Protein AF-A0A535EL90-F1 (afdb_monomer_lite)

Foldseek 3Di:
DVLLCQLLVCLLPPQVSVCVSCVVPVVLLQDADPLGDHSLLSVLLQLVVSSNVVSVVSPRDQDLLNCLLVLVQVVVVVVCVVPLCQLQDAGPPRAHSLLSNQLSLPLVVNVVSVVSPHDQADGHLADGSLQSNLSSLHQVSNVSSVVRVRDQCDQHNVNHGSLVSNVVVVNVVNNVSVD

Sequence (179 aa):
PELIEDCVGNAHGNLARVRELVERHPELVNARAPWEETPIQAATQMGNRPIIDFLVERGAPVDFFTASVLGRIEDLRLELAKDPGRARSRGVHDLPSLYFAAIGGHVEIAELLFSAGASVNEHCESAAPIHGAVMGGHPEMVRWLLDHEADAALPDYQGRGARQLAVDLQRPDLAALFD

Structure (mmCIF, N/CA/C/O backbone):
data_AF-A0A535EL90-F1
#
_entry.id   AF-A0A535EL90-F1
#
loop_
_atom_site.group_PDB
_atom_site.id
_atom_site.type_symbol
_atom_site.label_atom_id
_atom_site.label_alt_id
_atom_site.label_comp_id
_atom_site.label_asym_id
_atom_site.label_entity_id
_atom_site.label_seq_id
_atom_site.pdbx_PDB_ins_code
_atom_site.Cartn_x
_atom_site.Cartn_y
_atom_site.Cartn_z
_atom_site.occupancy
_atom_site.B_iso_or_equiv
_atom_site.auth_seq_id
_atom_site.auth_comp_id
_atom_site.auth_asym_id
_atom_site.auth_atom_id
_atom_site.pdbx_PDB_model_num
ATOM 1 N N . PRO A 1 1 ? -10.890 15.146 18.876 1.00 75.44 1 PRO A N 1
ATOM 2 C CA . PRO A 1 1 ? -10.181 15.549 17.636 1.00 75.44 1 PRO A CA 1
ATOM 3 C C . PRO A 1 1 ? -8.681 15.291 17.749 1.00 75.44 1 PRO A C 1
ATOM 5 O O . PRO A 1 1 ? -8.207 14.380 17.090 1.00 75.44 1 PRO A O 1
ATOM 8 N N . GLU A 1 2 ? -7.993 15.944 18.696 1.00 93.06 2 GLU A N 1
ATOM 9 C CA . GLU A 1 2 ? -6.535 15.797 18.872 1.00 93.06 2 GLU A CA 1
ATOM 10 C C . GLU A 1 2 ? -6.072 14.344 19.050 1.00 93.06 2 GLU A C 1
ATOM 12 O O . GLU A 1 2 ? -5.162 13.920 18.356 1.00 93.06 2 GLU A O 1
ATOM 17 N N . LEU A 1 3 ? -6.726 13.540 19.901 1.00 96.75 3 LEU A N 1
ATOM 18 C CA . LEU A 1 3 ? -6.343 12.128 20.088 1.00 96.75 3 LEU A CA 1
ATOM 19 C C . LEU A 1 3 ? -6.539 11.261 18.833 1.00 96.75 3 LEU A C 1
ATOM 21 O O . LEU A 1 3 ? -5.788 10.313 18.623 1.00 96.75 3 LEU A O 1
ATOM 25 N N . ILE A 1 4 ? -7.548 11.572 18.011 1.00 98.25 4 ILE A N 1
ATOM 26 C CA . ILE A 1 4 ? -7.800 10.848 16.757 1.00 98.25 4 ILE A CA 1
ATOM 27 C C . ILE A 1 4 ? -6.705 11.198 15.754 1.00 98.25 4 ILE A C 1
ATOM 29 O O . ILE A 1 4 ? -6.099 10.305 15.177 1.00 98.25 4 ILE A O 1
ATOM 33 N N . GLU A 1 5 ? -6.426 12.489 15.590 1.00 98.31 5 GLU A N 1
ATOM 34 C CA . GLU A 1 5 ? -5.384 12.989 14.692 1.00 98.31 5 GLU A CA 1
ATOM 35 C C . GLU A 1 5 ? -3.996 12.487 15.111 1.00 98.31 5 GLU A C 1
ATOM 37 O O . GLU A 1 5 ? -3.231 12.034 14.264 1.00 98.31 5 GLU A O 1
ATOM 42 N N . ASP A 1 6 ? -3.703 12.468 16.415 1.00 98.25 6 ASP A N 1
ATOM 43 C CA . ASP A 1 6 ? -2.472 11.907 16.979 1.00 98.25 6 ASP A CA 1
ATOM 44 C C . ASP A 1 6 ? -2.369 10.400 16.690 1.00 98.25 6 ASP A C 1
ATOM 46 O O . ASP A 1 6 ? -1.331 9.918 16.241 1.00 98.25 6 ASP A O 1
ATOM 50 N N . CYS A 1 7 ? -3.454 9.640 16.867 1.00 98.62 7 CYS A N 1
ATOM 51 C CA . CYS A 1 7 ? -3.452 8.204 16.591 1.00 98.62 7 CYS A CA 1
ATOM 52 C C . CYS A 1 7 ? -3.277 7.889 15.100 1.00 98.62 7 CYS A C 1
ATOM 54 O O . CYS A 1 7 ? -2.402 7.093 14.754 1.00 98.62 7 CYS A O 1
ATOM 56 N N . VAL A 1 8 ? -4.062 8.524 14.224 1.00 98.38 8 VAL A N 1
ATOM 57 C CA . VAL A 1 8 ? -4.004 8.309 12.768 1.00 98.38 8 VAL A CA 1
ATOM 58 C C . VAL A 1 8 ? -2.668 8.800 12.206 1.00 98.38 8 VAL A C 1
ATOM 60 O O . VAL A 1 8 ? -2.006 8.074 11.468 1.00 98.38 8 VAL A O 1
ATOM 63 N N . GLY A 1 9 ? -2.197 9.976 12.625 1.00 98.00 9 GLY A N 1
ATOM 64 C CA . GLY A 1 9 ? -0.896 10.508 12.221 1.00 98.00 9 GLY A CA 1
ATOM 65 C C . GLY A 1 9 ? 0.250 9.567 12.592 1.00 98.00 9 GLY A C 1
ATOM 66 O O . GLY A 1 9 ? 1.066 9.216 11.741 1.00 98.00 9 GLY A O 1
ATOM 67 N N . ASN A 1 10 ? 0.276 9.060 13.829 1.00 98.50 10 ASN A N 1
ATOM 68 C CA . ASN A 1 10 ? 1.308 8.113 14.258 1.00 98.50 10 ASN A CA 1
ATOM 69 C C . ASN A 1 10 ? 1.177 6.723 13.616 1.00 98.50 10 ASN A C 1
ATOM 71 O O . ASN A 1 10 ? 2.172 6.000 13.552 1.00 98.50 10 ASN A O 1
ATOM 75 N N . ALA A 1 11 ? 0.009 6.341 13.096 1.00 98.62 11 ALA A N 1
ATOM 76 C CA . ALA A 1 11 ? -0.162 5.062 12.408 1.00 98.62 11 ALA A CA 1
ATOM 77 C C . ALA A 1 11 ? 0.637 4.946 11.095 1.00 98.62 11 ALA A C 1
ATOM 79 O O . ALA A 1 11 ? 0.885 3.835 10.631 1.00 98.62 11 ALA A O 1
ATOM 80 N N . HIS A 1 12 ? 1.173 6.056 10.581 1.00 97.50 12 HIS A N 1
ATOM 81 C CA . HIS A 1 12 ? 2.111 6.078 9.457 1.00 97.50 12 HIS A CA 1
ATOM 82 C C . HIS A 1 12 ? 3.514 5.528 9.779 1.00 97.50 12 HIS A C 1
ATOM 84 O O . HIS A 1 12 ? 4.328 5.383 8.867 1.00 97.50 12 HIS A O 1
ATOM 90 N N . GLY A 1 13 ? 3.838 5.202 11.038 1.00 97.62 13 GLY A N 1
ATOM 91 C CA . GLY A 1 13 ? 5.129 4.561 11.345 1.00 97.62 13 GLY A CA 1
ATOM 92 C C . GLY A 1 13 ? 5.540 4.476 12.814 1.00 97.62 13 GLY A C 1
ATOM 93 O O . GLY A 1 13 ? 6.525 3.816 13.138 1.00 97.62 13 GLY A O 1
ATOM 94 N N . ASN A 1 14 ? 4.802 5.094 13.734 1.00 98.44 14 ASN A N 1
ATOM 95 C CA . ASN A 1 14 ? 5.120 5.095 15.159 1.00 98.44 14 ASN A CA 1
ATOM 96 C C . ASN A 1 14 ? 4.251 4.094 15.934 1.00 98.44 14 ASN A C 1
ATOM 98 O O . ASN A 1 14 ? 3.313 4.458 16.648 1.00 98.44 14 ASN A O 1
ATOM 102 N N . LEU A 1 15 ? 4.604 2.810 15.828 1.00 98.56 15 LEU A N 1
ATOM 103 C CA . LEU A 1 15 ? 3.899 1.726 16.518 1.00 98.56 15 LEU A CA 1
ATOM 104 C C . LEU A 1 15 ? 3.802 1.957 18.031 1.00 98.56 15 LEU A C 1
ATOM 106 O O . LEU A 1 15 ? 2.756 1.691 18.612 1.00 98.56 15 LEU A O 1
ATOM 110 N N . ALA A 1 16 ? 4.865 2.445 18.675 1.00 98.56 16 ALA A N 1
ATOM 111 C CA . ALA A 1 16 ? 4.876 2.641 20.124 1.00 98.56 16 ALA A CA 1
ATOM 112 C C . ALA A 1 16 ? 3.776 3.616 20.566 1.00 98.56 16 ALA A C 1
ATOM 114 O O . ALA A 1 16 ? 3.019 3.313 21.490 1.00 98.56 16 ALA A O 1
ATOM 115 N N . ARG A 1 17 ? 3.632 4.742 19.857 1.00 98.50 17 ARG A N 1
ATOM 116 C CA . ARG A 1 17 ? 2.590 5.729 20.152 1.00 98.50 17 ARG A CA 1
ATOM 117 C C . ARG A 1 17 ? 1.192 5.210 19.828 1.00 98.50 17 ARG A C 1
ATOM 119 O O . ARG A 1 17 ? 0.277 5.421 20.618 1.00 98.50 17 ARG A O 1
ATOM 126 N N . VAL A 1 18 ? 1.026 4.488 18.718 1.00 98.75 18 VAL A N 1
ATOM 127 C CA . VAL A 1 18 ? -0.261 3.856 18.377 1.00 98.75 18 VAL A CA 1
ATOM 128 C C . VAL A 1 18 ? -0.686 2.864 19.461 1.00 98.75 18 VAL A C 1
ATOM 130 O O . VAL A 1 18 ? -1.834 2.908 19.898 1.00 98.75 18 VAL A O 1
ATOM 133 N N . ARG A 1 19 ? 0.235 2.019 19.946 1.00 98.69 19 ARG A N 1
ATOM 134 C CA . ARG A 1 19 ? -0.036 1.071 21.040 1.00 98.69 19 ARG A CA 1
ATOM 135 C C . ARG A 1 19 ? -0.511 1.791 22.292 1.00 98.69 19 ARG A C 1
ATOM 137 O O . ARG A 1 19 ? -1.587 1.493 22.798 1.00 98.69 19 ARG A O 1
ATOM 144 N N . GLU A 1 20 ? 0.255 2.785 22.726 1.00 98.56 20 GLU A N 1
ATOM 145 C CA . GLU A 1 20 ? -0.036 3.584 23.916 1.00 98.56 20 GLU A CA 1
ATOM 146 C C . GLU A 1 20 ? -1.410 4.277 23.840 1.00 98.56 20 GLU A C 1
ATOM 148 O O . GLU A 1 20 ? -2.147 4.337 24.826 1.00 98.56 20 GLU A O 1
ATOM 153 N N . LEU A 1 21 ? -1.767 4.827 22.676 1.00 98.62 21 LEU A N 1
ATOM 154 C CA . LEU A 1 21 ? -3.047 5.499 22.465 1.00 98.62 21 LEU A CA 1
ATOM 155 C C . LEU A 1 21 ? -4.210 4.509 22.461 1.00 98.62 21 LEU A C 1
ATOM 157 O O . LEU A 1 21 ? -5.143 4.689 23.237 1.00 98.62 21 LEU A O 1
ATOM 161 N N . VAL A 1 22 ? -4.143 3.452 21.651 1.00 98.62 22 VAL A N 1
ATOM 162 C CA . VAL A 1 22 ? -5.250 2.494 21.494 1.00 98.62 22 VAL A CA 1
ATOM 163 C C . VAL A 1 22 ? -5.464 1.651 22.757 1.00 98.62 22 VAL A C 1
ATOM 165 O O . VAL A 1 22 ? -6.591 1.278 23.061 1.00 98.62 22 VAL A O 1
ATOM 168 N N . GLU A 1 23 ? -4.421 1.369 23.541 1.00 98.19 23 GLU A N 1
ATOM 169 C CA . GLU A 1 23 ? -4.573 0.660 24.822 1.00 98.19 23 GLU A CA 1
ATOM 170 C C . GLU A 1 23 ? -5.286 1.502 25.887 1.00 98.19 23 GLU A C 1
ATOM 172 O O . GLU A 1 23 ? -6.029 0.955 26.701 1.00 98.19 23 GLU A O 1
ATOM 177 N N . ARG A 1 24 ? -5.102 2.829 25.873 1.00 98.25 24 ARG A N 1
ATOM 178 C CA . ARG A 1 24 ? -5.821 3.751 26.770 1.00 98.25 24 ARG A CA 1
ATOM 179 C C . ARG A 1 24 ? -7.197 4.150 26.243 1.00 98.25 24 ARG A C 1
ATOM 181 O O . ARG A 1 24 ? -8.081 4.452 27.040 1.00 98.25 24 ARG A O 1
ATOM 188 N N . HIS A 1 25 ? -7.353 4.153 24.924 1.00 98.25 25 HIS A N 1
ATOM 189 C CA . HIS A 1 25 ? -8.526 4.633 24.202 1.00 98.25 25 HIS A CA 1
ATOM 190 C C . HIS A 1 25 ? -8.887 3.653 23.070 1.00 98.25 25 HIS A C 1
ATOM 192 O O . HIS A 1 25 ? -8.599 3.927 21.899 1.00 98.25 25 HIS A O 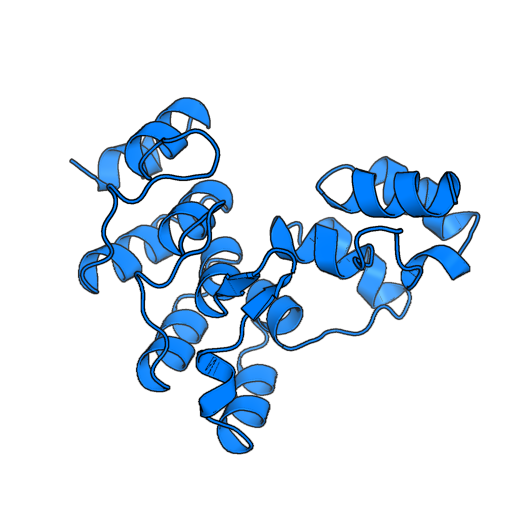1
ATOM 198 N N . PRO A 1 26 ? -9.486 2.484 23.381 1.00 98.12 26 PRO A N 1
ATOM 199 C CA . PRO A 1 26 ? -9.807 1.465 22.378 1.00 98.12 26 PRO A CA 1
ATOM 200 C C . PRO A 1 26 ? -10.720 1.959 21.251 1.00 98.12 26 PRO A C 1
ATOM 202 O O . PRO A 1 26 ? -10.658 1.437 20.142 1.00 98.12 26 PRO A O 1
ATOM 205 N N . GLU A 1 27 ? -11.534 2.989 21.493 1.00 97.44 27 GLU A N 1
ATOM 206 C CA . GLU A 1 27 ? -12.373 3.643 20.486 1.00 97.44 27 GLU A CA 1
ATOM 207 C C . GLU A 1 27 ? -11.576 4.245 19.320 1.00 97.44 27 GLU A C 1
ATOM 209 O O . GLU A 1 27 ? -12.130 4.441 18.237 1.00 97.44 27 GLU A O 1
ATOM 214 N N . LEU A 1 28 ? -10.275 4.504 19.507 1.00 98.50 28 LEU A N 1
ATOM 215 C CA . LEU A 1 28 ? -9.408 5.043 18.462 1.00 98.50 28 LEU A CA 1
ATOM 216 C C . LEU A 1 28 ? -9.128 4.038 17.344 1.00 98.50 28 LEU A C 1
ATOM 218 O O . LEU A 1 28 ? -8.829 4.471 16.237 1.00 98.50 28 LEU A O 1
ATOM 222 N N . VAL A 1 29 ? -9.272 2.727 17.588 1.00 98.50 29 VAL A N 1
ATOM 223 C CA . VAL A 1 29 ? -8.923 1.668 16.618 1.00 98.50 29 VAL A CA 1
ATOM 224 C C . VAL A 1 29 ? -9.588 1.863 15.249 1.00 98.50 29 VAL A C 1
ATOM 226 O O . VAL A 1 29 ? -8.963 1.619 14.221 1.00 98.50 29 VAL A O 1
ATOM 229 N N . ASN A 1 30 ? -10.827 2.362 15.248 1.00 98.19 30 ASN A N 1
ATOM 230 C CA . ASN A 1 30 ? -11.640 2.620 14.058 1.00 98.19 30 ASN A CA 1
ATOM 231 C C . ASN A 1 30 ? -12.040 4.101 13.936 1.00 98.19 30 ASN A C 1
ATOM 233 O O . ASN A 1 30 ? -12.938 4.441 13.162 1.00 98.19 30 ASN A O 1
ATOM 237 N N . ALA A 1 31 ? -11.424 4.988 14.724 1.00 97.50 31 ALA A N 1
ATOM 238 C CA . ALA A 1 31 ? -11.711 6.412 14.644 1.00 97.50 31 ALA A CA 1
ATOM 239 C C . ALA A 1 31 ? -11.224 6.979 13.307 1.00 97.50 31 ALA A C 1
ATOM 241 O O . ALA A 1 31 ? -10.222 6.532 12.758 1.00 97.50 31 ALA A O 1
ATOM 242 N N . ARG A 1 32 ? -11.938 7.978 12.787 1.00 97.25 32 ARG A N 1
ATOM 243 C CA . ARG A 1 32 ? -11.615 8.615 11.509 1.00 97.25 32 ARG A CA 1
ATOM 244 C C . ARG A 1 32 ? -11.194 10.060 11.733 1.00 97.25 32 ARG A C 1
ATOM 246 O O . ARG A 1 32 ? -11.936 10.821 12.358 1.00 97.25 32 ARG A O 1
ATOM 253 N N . ALA A 1 33 ? -10.011 10.417 11.247 1.00 97.31 33 ALA A N 1
ATOM 254 C CA . ALA A 1 33 ? -9.490 11.777 11.304 1.00 97.31 33 ALA A CA 1
ATOM 255 C C . ALA A 1 33 ? -10.262 12.725 10.357 1.00 97.31 33 ALA A C 1
ATOM 257 O O . ALA A 1 33 ? -11.006 12.257 9.488 1.00 97.31 33 ALA A O 1
ATOM 258 N N . PRO A 1 34 ? -10.096 14.058 10.484 1.00 96.75 34 PRO A N 1
ATOM 259 C CA . PRO A 1 34 ? -10.748 15.030 9.600 1.00 96.75 34 PRO A CA 1
ATOM 260 C C . PRO A 1 34 ? -10.422 14.870 8.106 1.00 96.75 34 PRO A C 1
ATOM 262 O O . PRO A 1 34 ? -11.226 15.279 7.277 1.00 96.75 34 PRO A O 1
ATOM 265 N N . TRP A 1 35 ? -9.287 14.254 7.759 1.00 93.50 35 TRP A N 1
ATOM 266 C CA . TRP A 1 35 ? -8.892 13.921 6.380 1.00 93.50 35 TRP A CA 1
ATOM 267 C C . TRP A 1 35 ? -9.409 12.549 5.905 1.00 93.50 35 TRP A C 1
ATOM 269 O O . TRP A 1 35 ? -8.866 11.958 4.981 1.00 93.50 35 TRP A O 1
ATOM 279 N N . GLU A 1 36 ? -10.471 12.050 6.543 1.00 94.44 36 GLU A N 1
ATOM 280 C CA . GLU A 1 36 ? -11.225 10.849 6.155 1.00 94.44 36 GLU A CA 1
ATOM 281 C C . GLU A 1 36 ? -10.462 9.517 6.211 1.00 94.44 36 GLU A C 1
ATOM 283 O O . GLU A 1 36 ? -10.863 8.532 5.596 1.00 94.44 36 GLU A O 1
ATOM 288 N N . GLU A 1 37 ? -9.432 9.445 7.047 1.00 96.62 37 GLU A N 1
ATOM 289 C CA . GLU A 1 37 ? -8.581 8.267 7.200 1.00 96.62 37 GLU A CA 1
ATOM 290 C C . GLU A 1 37 ? -8.672 7.658 8.608 1.00 96.62 37 GLU A C 1
ATOM 292 O O . GLU A 1 37 ? -8.813 8.366 9.610 1.00 96.62 37 GLU A O 1
ATOM 297 N N . THR A 1 38 ? -8.590 6.330 8.686 1.00 98.31 38 THR A N 1
ATOM 298 C CA . THR A 1 38 ? -8.506 5.551 9.933 1.00 98.31 38 THR A CA 1
ATOM 299 C C . THR A 1 38 ? -7.071 5.086 10.212 1.00 98.31 38 THR A C 1
ATOM 301 O O . THR A 1 38 ? -6.263 5.018 9.284 1.00 98.31 38 THR A O 1
ATOM 304 N N . PRO A 1 39 ? -6.721 4.682 11.451 1.00 98.75 39 PRO A N 1
ATOM 305 C CA . PRO A 1 39 ? -5.360 4.239 11.753 1.00 98.75 39 PRO A CA 1
ATOM 306 C C . PRO A 1 39 ? -4.885 3.076 10.875 1.00 98.75 39 PRO A C 1
ATOM 308 O O . PRO A 1 39 ? -3.723 3.040 10.478 1.00 98.75 39 PRO A O 1
ATOM 311 N N . ILE A 1 40 ? -5.768 2.127 10.538 1.00 98.81 40 ILE A N 1
ATOM 312 C CA . ILE A 1 40 ? -5.368 0.985 9.706 1.00 98.81 40 ILE A CA 1
ATOM 313 C C . ILE A 1 40 ? -5.111 1.400 8.259 1.00 98.81 40 ILE A C 1
ATOM 315 O O . ILE A 1 40 ? -4.211 0.850 7.631 1.00 98.81 40 ILE A O 1
ATOM 319 N N . GLN A 1 41 ? -5.832 2.399 7.748 1.00 98.62 41 GLN A N 1
ATOM 320 C CA . GLN A 1 41 ? -5.602 2.936 6.409 1.00 98.62 41 GLN A CA 1
ATOM 321 C C . GLN A 1 41 ? -4.261 3.677 6.322 1.00 98.62 41 GLN A C 1
ATOM 323 O O . GLN A 1 41 ? -3.487 3.381 5.415 1.00 98.62 41 GLN A O 1
ATOM 328 N N . ALA A 1 42 ? -3.928 4.497 7.324 1.00 98.31 42 ALA A N 1
ATOM 329 C CA . ALA A 1 42 ? -2.619 5.148 7.446 1.00 98.31 42 ALA A CA 1
ATOM 330 C C . ALA A 1 42 ? -1.464 4.132 7.510 1.00 98.31 42 ALA A C 1
ATOM 332 O O . ALA A 1 42 ? -0.440 4.256 6.834 1.00 98.31 42 ALA A O 1
ATOM 333 N N . ALA A 1 43 ? -1.635 3.063 8.294 1.00 98.69 43 ALA A N 1
ATOM 334 C CA . ALA A 1 43 ? -0.652 1.986 8.364 1.00 98.69 43 ALA A CA 1
ATOM 335 C C . ALA A 1 43 ? -0.531 1.218 7.035 1.00 98.69 43 ALA A C 1
ATOM 337 O O . ALA A 1 43 ? 0.575 0.852 6.632 1.00 98.69 43 ALA A O 1
ATOM 338 N N . THR A 1 44 ? -1.655 1.004 6.349 1.00 98.69 44 THR A N 1
ATOM 339 C CA . THR A 1 44 ? -1.749 0.318 5.050 1.00 98.69 44 THR A CA 1
ATOM 340 C C . THR A 1 44 ? -1.080 1.116 3.938 1.00 98.69 44 THR A C 1
ATOM 342 O O . THR A 1 44 ? -0.309 0.540 3.173 1.00 98.69 44 THR A O 1
ATOM 345 N N . GLN A 1 45 ? -1.279 2.437 3.884 1.00 97.00 45 GLN A N 1
ATOM 346 C CA . GLN A 1 45 ? -0.597 3.331 2.940 1.00 97.00 45 GLN A CA 1
ATOM 347 C C . GLN A 1 45 ? 0.924 3.166 2.983 1.00 97.00 45 GLN A C 1
ATOM 349 O O . GLN A 1 45 ? 1.589 3.242 1.950 1.00 97.00 45 GLN A O 1
ATOM 354 N N . MET A 1 46 ? 1.463 2.961 4.184 1.00 97.56 46 MET A N 1
ATOM 355 C CA . MET A 1 46 ? 2.897 2.902 4.443 1.00 97.56 46 MET A CA 1
ATOM 356 C C . MET A 1 46 ? 3.447 1.471 4.500 1.00 97.56 46 MET A C 1
ATOM 358 O O . MET A 1 46 ? 4.618 1.287 4.823 1.00 97.56 46 MET A O 1
ATOM 362 N N . GLY A 1 47 ? 2.623 0.449 4.243 1.00 97.69 47 GLY A N 1
ATOM 363 C CA . GLY A 1 47 ? 3.044 -0.952 4.342 1.00 97.69 47 GLY A CA 1
ATOM 364 C C . GLY A 1 47 ? 3.472 -1.380 5.753 1.00 97.69 47 GLY A C 1
ATOM 365 O O . GLY A 1 47 ? 4.180 -2.375 5.912 1.00 97.69 47 GLY A O 1
ATOM 366 N N . ASN A 1 48 ? 3.072 -0.648 6.802 1.00 98.06 48 ASN A N 1
ATOM 367 C CA . ASN A 1 48 ? 3.533 -0.864 8.176 1.00 98.06 48 ASN A CA 1
ATOM 368 C C . ASN A 1 48 ? 2.849 -2.069 8.822 1.00 98.06 48 ASN A C 1
ATOM 370 O O . ASN A 1 48 ? 2.021 -1.934 9.729 1.00 98.06 48 ASN A O 1
ATOM 374 N N . ARG A 1 49 ? 3.237 -3.271 8.396 1.00 97.81 49 ARG A N 1
ATOM 375 C CA . ARG A 1 49 ? 2.657 -4.527 8.871 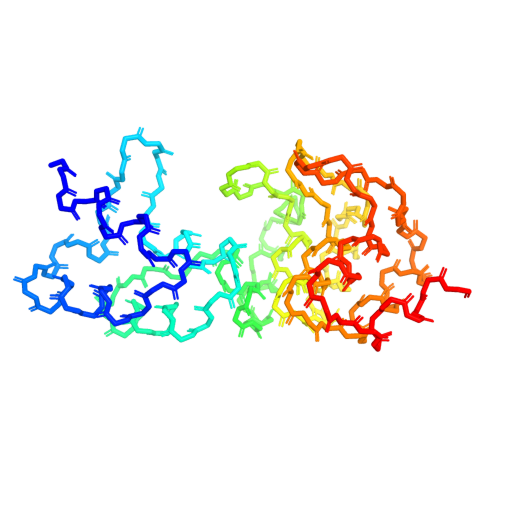1.00 97.81 49 ARG A CA 1
ATOM 376 C C . ARG A 1 49 ? 2.576 -4.655 10.401 1.00 97.81 49 ARG A C 1
ATOM 378 O O . ARG A 1 49 ? 1.509 -5.027 10.876 1.00 97.81 49 ARG A O 1
ATOM 385 N N . PRO A 1 50 ? 3.588 -4.262 11.202 1.00 98.69 50 PRO A N 1
ATOM 386 C CA . PRO A 1 50 ? 3.473 -4.313 12.662 1.00 98.69 50 PRO A CA 1
ATOM 387 C C . PRO A 1 50 ? 2.337 -3.460 13.254 1.00 98.69 50 PRO A C 1
ATOM 389 O O . PRO A 1 50 ? 1.797 -3.810 14.303 1.00 98.69 50 PRO A O 1
ATOM 392 N N . ILE A 1 51 ? 1.990 -2.334 12.618 1.00 98.88 51 ILE A N 1
ATOM 393 C CA . ILE A 1 51 ? 0.864 -1.482 13.031 1.00 98.88 51 ILE A CA 1
ATOM 394 C C . ILE A 1 51 ? -0.450 -2.080 12.526 1.00 98.88 51 ILE A C 1
ATOM 396 O O . ILE A 1 51 ? -1.405 -2.157 13.296 1.00 98.88 51 ILE A O 1
ATOM 400 N N . ILE A 1 52 ? -0.484 -2.558 11.278 1.00 98.81 52 ILE A N 1
ATOM 401 C CA . ILE A 1 52 ? -1.659 -3.228 10.702 1.00 98.81 52 ILE A CA 1
ATOM 402 C C . ILE A 1 52 ? -2.062 -4.426 11.568 1.00 98.81 52 ILE A C 1
ATOM 404 O O . ILE A 1 52 ? -3.200 -4.485 12.025 1.00 98.81 52 ILE A O 1
ATOM 408 N N . ASP A 1 53 ? -1.130 -5.337 11.858 1.00 98.75 53 ASP A N 1
ATOM 409 C CA . ASP A 1 53 ? -1.394 -6.540 12.653 1.00 98.75 53 ASP A CA 1
ATOM 410 C C . ASP A 1 53 ? -1.928 -6.171 14.050 1.00 98.75 53 ASP A C 1
ATOM 412 O O . ASP A 1 53 ? -2.949 -6.701 14.487 1.00 98.75 53 ASP A O 1
ATOM 416 N N . PHE A 1 54 ? -1.317 -5.181 14.713 1.00 98.81 54 PHE A N 1
ATOM 417 C CA . PHE A 1 54 ? -1.768 -4.686 16.018 1.00 98.81 54 PHE A CA 1
ATOM 418 C C . PHE A 1 54 ? -3.211 -4.149 16.006 1.00 98.81 54 PHE A C 1
ATOM 420 O O . PHE A 1 54 ? -3.967 -4.374 16.957 1.00 98.81 54 PHE A O 1
ATOM 427 N N . LEU A 1 55 ? -3.585 -3.410 14.958 1.00 98.88 55 LEU A N 1
ATOM 428 C CA . LEU A 1 55 ? -4.925 -2.842 14.806 1.00 98.88 55 LEU A CA 1
ATOM 429 C C . LEU A 1 55 ? -5.952 -3.931 14.468 1.00 98.88 55 LEU A C 1
ATOM 431 O O . LEU A 1 55 ? -7.042 -3.938 15.040 1.00 98.88 55 LEU A O 1
ATOM 435 N N . VAL A 1 56 ? -5.597 -4.889 13.606 1.00 98.75 56 VAL A N 1
ATOM 436 C CA . VAL A 1 56 ? -6.445 -6.045 13.265 1.00 98.75 56 VAL A CA 1
ATOM 437 C C . VAL A 1 56 ? -6.727 -6.902 14.498 1.00 98.75 56 VAL A C 1
ATOM 439 O O . VAL A 1 56 ? -7.878 -7.262 14.739 1.00 98.75 56 VAL A O 1
ATOM 442 N N . GLU A 1 57 ? -5.721 -7.161 15.338 1.00 98.50 57 GLU A N 1
ATOM 443 C CA . GLU A 1 57 ? -5.885 -7.852 16.629 1.00 98.50 57 GLU A CA 1
ATOM 444 C C . GLU A 1 57 ? -6.881 -7.147 17.569 1.00 98.50 57 GLU A C 1
ATOM 446 O O . GLU A 1 57 ? -7.428 -7.771 18.477 1.00 98.50 57 GLU A O 1
ATOM 451 N N . ARG A 1 58 ? -7.138 -5.852 17.351 1.00 98.50 58 ARG A N 1
ATOM 452 C CA . ARG A 1 58 ? -8.082 -5.020 18.116 1.00 98.50 58 ARG A CA 1
ATOM 453 C C . ARG A 1 58 ? -9.393 -4.755 17.380 1.00 98.50 58 ARG A C 1
ATOM 455 O O . ARG A 1 58 ? -10.197 -3.945 17.834 1.00 98.50 58 ARG A O 1
ATOM 462 N N . GLY A 1 59 ? -9.638 -5.468 16.284 1.00 98.12 59 GLY A N 1
ATOM 463 C CA . GLY A 1 59 ? -10.897 -5.416 15.551 1.00 98.12 59 GLY A CA 1
ATOM 464 C C . GLY A 1 59 ? -10.971 -4.316 14.495 1.00 98.12 59 GLY A C 1
ATOM 465 O O . GLY A 1 59 ? -12.078 -3.956 14.089 1.00 98.12 59 GLY A O 1
ATOM 466 N N . ALA A 1 60 ? -9.836 -3.782 14.034 1.00 98.56 60 ALA A N 1
ATOM 467 C CA . ALA A 1 60 ? -9.827 -3.008 12.798 1.00 98.56 60 ALA A CA 1
ATOM 468 C C . ALA A 1 60 ? -10.195 -3.919 11.607 1.00 98.56 60 ALA A C 1
ATOM 470 O O . ALA A 1 60 ? -9.659 -5.029 11.499 1.00 98.56 60 ALA A O 1
ATOM 471 N N . PRO A 1 61 ? -11.110 -3.494 10.719 1.00 98.25 61 PRO A N 1
ATOM 472 C CA . PRO A 1 61 ? -11.495 -4.287 9.562 1.00 98.25 61 PRO A CA 1
ATOM 473 C C . PRO A 1 61 ? -10.348 -4.353 8.550 1.00 98.25 61 PRO A C 1
ATOM 475 O O . PRO A 1 61 ? -9.655 -3.367 8.316 1.00 98.25 61 PRO A O 1
ATOM 478 N N . VAL A 1 62 ? -10.188 -5.510 7.910 1.00 98.31 62 VAL A N 1
ATOM 479 C CA . VAL A 1 62 ? -9.271 -5.671 6.778 1.00 98.31 62 VAL A CA 1
ATOM 480 C C . VAL A 1 62 ? -10.070 -5.470 5.501 1.00 98.31 62 VAL A C 1
ATOM 482 O O . VAL A 1 62 ? -10.918 -6.295 5.171 1.00 98.31 62 VAL A O 1
ATOM 485 N N . ASP A 1 63 ? -9.825 -4.354 4.821 1.00 97.69 63 ASP A N 1
ATOM 486 C CA . ASP A 1 63 ? -10.388 -4.083 3.501 1.00 97.69 63 ASP A CA 1
ATOM 487 C C . ASP A 1 63 ? -9.504 -4.656 2.380 1.00 97.69 63 ASP A C 1
ATOM 489 O O . ASP A 1 63 ? -8.430 -5.205 2.629 1.00 97.69 63 ASP A O 1
ATOM 493 N N . PHE A 1 64 ? -9.953 -4.504 1.133 1.00 98.56 64 PHE A N 1
ATOM 494 C CA . PHE A 1 64 ? -9.243 -4.955 -0.067 1.00 98.56 64 PHE A CA 1
ATOM 495 C C . PHE A 1 64 ? -7.773 -4.494 -0.127 1.00 98.56 64 PHE A C 1
ATOM 497 O O . PHE A 1 64 ? -6.881 -5.275 -0.456 1.00 98.56 64 PHE A O 1
ATOM 504 N N . PHE A 1 65 ? -7.499 -3.234 0.223 1.00 98.62 65 PHE A N 1
ATOM 505 C CA . PHE A 1 65 ? -6.153 -2.656 0.158 1.00 98.62 65 PHE A CA 1
ATOM 506 C C . PHE A 1 65 ? -5.260 -3.176 1.289 1.00 98.62 65 PHE A C 1
ATOM 508 O O . PHE A 1 65 ? -4.109 -3.548 1.063 1.00 98.62 65 PHE A O 1
ATOM 515 N N . THR A 1 66 ? -5.813 -3.291 2.495 1.00 98.75 66 THR A N 1
ATOM 516 C CA . THR A 1 66 ? -5.137 -3.879 3.656 1.00 98.75 66 THR A CA 1
ATOM 517 C C . THR A 1 66 ? -4.827 -5.356 3.407 1.00 98.75 66 THR A C 1
ATOM 519 O O . THR A 1 66 ? -3.718 -5.816 3.672 1.00 98.75 66 THR A O 1
ATOM 522 N N . ALA A 1 67 ? -5.778 -6.107 2.845 1.00 98.75 67 ALA A N 1
ATOM 523 C CA . ALA A 1 67 ? -5.594 -7.495 2.431 1.00 98.75 67 ALA A CA 1
ATOM 524 C C . ALA A 1 67 ? -4.473 -7.627 1.387 1.00 98.75 67 ALA A C 1
ATOM 526 O O . ALA A 1 67 ? -3.660 -8.550 1.486 1.00 98.75 67 ALA A O 1
ATOM 527 N N . SER A 1 68 ? -4.381 -6.671 0.454 1.00 98.75 68 SER A N 1
ATOM 528 C CA . SER A 1 68 ? -3.308 -6.599 -0.541 1.00 98.75 68 SER A CA 1
ATOM 529 C C . SER A 1 68 ? -1.936 -6.433 0.114 1.00 98.75 68 SER A C 1
ATOM 531 O O . SER A 1 68 ? -1.027 -7.189 -0.208 1.00 98.75 68 SER A O 1
ATOM 533 N N . VAL A 1 69 ? -1.783 -5.505 1.067 1.00 98.81 69 VAL A N 1
ATOM 534 C CA . VAL A 1 69 ? -0.520 -5.296 1.810 1.00 98.81 69 VAL A CA 1
ATOM 535 C C . VAL A 1 69 ? -0.154 -6.511 2.668 1.00 98.81 69 VAL A C 1
ATOM 537 O O . VAL A 1 69 ? 1.021 -6.844 2.822 1.00 98.81 69 VAL A O 1
ATOM 540 N N . LEU A 1 70 ? -1.149 -7.197 3.233 1.00 98.62 70 LEU A N 1
ATOM 541 C CA . LEU A 1 70 ? -0.951 -8.367 4.091 1.00 98.62 70 LEU A CA 1
ATOM 542 C C . LEU A 1 70 ? -0.704 -9.677 3.327 1.00 98.62 70 LEU A C 1
ATOM 544 O O . LEU A 1 70 ? -0.449 -10.695 3.971 1.00 98.62 70 LEU A O 1
ATOM 548 N N . GLY A 1 71 ? -0.791 -9.683 1.995 1.00 98.44 71 GLY A N 1
ATOM 549 C CA . GLY A 1 71 ? -0.581 -10.895 1.200 1.00 98.44 71 GLY A CA 1
ATOM 550 C C . GLY A 1 71 ? -1.761 -11.871 1.239 1.00 98.44 71 GLY A C 1
ATOM 551 O O . GLY A 1 71 ? -1.585 -13.068 1.018 1.00 98.44 71 GLY A O 1
ATOM 552 N N . ARG A 1 72 ? -2.978 -11.401 1.545 1.00 98.56 72 ARG A N 1
ATOM 553 C CA . ARG A 1 72 ? -4.181 -12.247 1.646 1.00 98.56 72 ARG A CA 1
ATOM 554 C C . ARG A 1 72 ? -4.773 -12.533 0.266 1.00 98.56 72 ARG A C 1
ATOM 556 O O . ARG A 1 72 ? -5.866 -12.086 -0.068 1.00 98.56 72 ARG A O 1
ATOM 563 N N . ILE A 1 73 ? -4.032 -13.281 -0.546 1.00 98.50 73 ILE A N 1
ATOM 564 C CA . ILE A 1 73 ? -4.361 -13.511 -1.959 1.00 98.50 73 ILE A CA 1
ATOM 565 C C . ILE A 1 73 ? -5.748 -14.137 -2.175 1.00 98.50 73 ILE A C 1
ATOM 567 O O . ILE A 1 73 ? -6.433 -13.773 -3.125 1.00 98.50 73 ILE A O 1
ATOM 571 N N . GLU A 1 74 ? -6.198 -15.027 -1.285 1.00 98.50 74 GLU A N 1
ATOM 572 C CA . GLU A 1 74 ? -7.525 -15.651 -1.397 1.00 98.50 74 GLU A CA 1
ATOM 573 C C . GLU A 1 74 ? -8.673 -14.654 -1.182 1.00 98.50 74 GLU A C 1
ATOM 575 O O . GLU A 1 74 ? -9.682 -14.726 -1.886 1.00 98.50 74 GLU A O 1
ATOM 580 N N . ASP A 1 75 ? -8.501 -13.681 -0.281 1.00 98.25 75 ASP A N 1
ATOM 581 C CA . ASP A 1 75 ? -9.489 -12.618 -0.058 1.00 98.25 75 ASP A CA 1
ATOM 582 C C . ASP A 1 75 ? -9.632 -11.771 -1.334 1.00 98.25 75 ASP A C 1
ATOM 584 O O . ASP A 1 75 ? -10.742 -11.524 -1.813 1.00 98.25 75 ASP A O 1
ATOM 588 N N . LEU A 1 76 ? -8.501 -11.414 -1.955 1.00 98.38 76 LEU A N 1
ATOM 589 C CA . LEU A 1 76 ? -8.479 -10.650 -3.204 1.00 98.38 76 LEU A CA 1
ATOM 590 C C . LEU A 1 76 ? -9.055 -11.441 -4.378 1.00 98.38 76 LEU A C 1
ATOM 592 O O . LEU A 1 76 ? -9.811 -10.880 -5.169 1.00 98.38 76 LEU A O 1
ATOM 596 N N . ARG A 1 77 ? -8.750 -12.740 -4.492 1.00 98.56 77 ARG A N 1
ATOM 597 C CA . ARG A 1 77 ? -9.351 -13.620 -5.508 1.00 98.56 77 ARG A CA 1
ATOM 598 C C . ARG A 1 77 ? -10.869 -13.644 -5.380 1.00 98.56 77 ARG A C 1
ATOM 600 O O . ARG A 1 77 ? -11.565 -13.530 -6.387 1.00 98.56 77 ARG A O 1
ATOM 607 N N . LEU A 1 78 ? -11.390 -13.758 -4.158 1.00 98.19 78 LEU A N 1
ATOM 608 C CA . LEU A 1 78 ? -12.829 -13.768 -3.912 1.00 98.19 78 LEU A CA 1
ATOM 609 C C . LEU A 1 78 ? -13.485 -12.425 -4.254 1.00 98.19 78 LEU A C 1
ATOM 611 O O . LEU A 1 78 ? -14.579 -12.414 -4.822 1.00 98.19 78 LEU A O 1
ATOM 615 N N . GLU A 1 79 ? -12.860 -11.303 -3.900 1.00 98.12 79 GLU A N 1
ATOM 616 C CA . GLU A 1 79 ? -13.377 -9.975 -4.243 1.00 98.12 79 GLU A CA 1
ATOM 617 C C . GLU A 1 79 ? -13.339 -9.716 -5.753 1.00 98.12 79 GLU A C 1
ATOM 619 O O . GLU A 1 79 ? -14.358 -9.327 -6.322 1.00 98.12 79 GLU A O 1
ATOM 624 N N . LEU A 1 80 ? -12.230 -10.025 -6.428 1.00 98.19 80 LEU A N 1
ATOM 625 C CA . LEU A 1 80 ? -12.086 -9.845 -7.878 1.00 98.19 80 LEU A CA 1
ATOM 626 C C . LEU A 1 80 ? -12.986 -10.781 -8.689 1.00 98.19 80 LEU A C 1
ATOM 628 O O . LEU A 1 80 ? -13.443 -10.408 -9.764 1.00 98.19 80 LEU A O 1
ATOM 632 N N . ALA A 1 81 ? -13.295 -11.975 -8.179 1.00 98.00 81 ALA A N 1
ATOM 633 C CA . ALA A 1 81 ? -14.278 -12.855 -8.807 1.00 98.00 81 ALA A CA 1
ATOM 634 C C . ALA A 1 81 ? -15.699 -12.261 -8.782 1.00 98.00 81 ALA A C 1
ATOM 636 O O . ALA A 1 81 ? -16.497 -12.544 -9.675 1.00 98.00 81 ALA A O 1
ATOM 637 N N . LYS A 1 82 ? -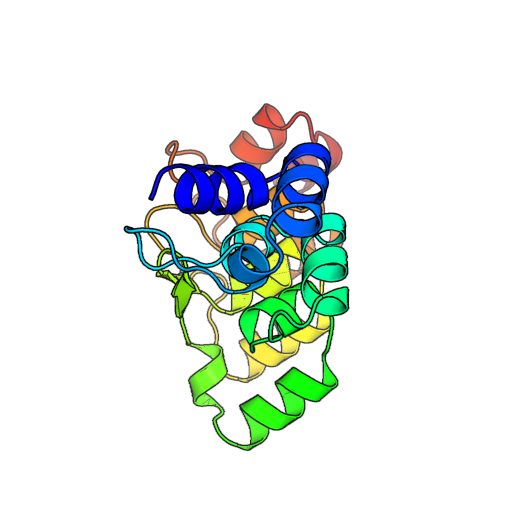16.026 -11.449 -7.767 1.00 98.00 82 LYS A N 1
ATOM 638 C CA . LYS A 1 82 ? -17.321 -10.756 -7.658 1.00 98.00 82 LYS A CA 1
ATOM 639 C C . LYS A 1 82 ? -17.341 -9.470 -8.476 1.00 98.00 82 LYS A C 1
ATOM 641 O O . LYS A 1 82 ? -18.352 -9.170 -9.105 1.00 98.00 82 LYS A O 1
ATOM 646 N N . ASP A 1 83 ? -16.243 -8.724 -8.446 1.00 97.62 83 ASP A N 1
ATOM 647 C CA . ASP A 1 83 ? -16.071 -7.469 -9.167 1.00 97.62 83 ASP A CA 1
ATOM 648 C C . ASP A 1 83 ? -14.633 -7.348 -9.702 1.00 97.62 83 ASP A C 1
ATOM 650 O O . ASP A 1 83 ? -13.750 -6.835 -9.010 1.00 97.62 83 ASP A O 1
ATOM 654 N N . PRO A 1 84 ? -14.379 -7.763 -10.957 1.00 96.69 84 PRO A N 1
ATOM 655 C CA . PRO A 1 84 ? -13.072 -7.587 -11.587 1.00 96.69 84 PRO A CA 1
ATOM 656 C C . PRO A 1 84 ? -12.652 -6.114 -11.694 1.00 96.69 84 PRO A C 1
ATOM 658 O O . PRO A 1 84 ? -11.462 -5.803 -11.725 1.00 96.69 84 PRO A O 1
ATOM 661 N N . GLY A 1 85 ? -13.616 -5.183 -11.717 1.00 97.62 85 GLY A N 1
ATOM 662 C CA . GLY A 1 85 ? -13.356 -3.744 -11.727 1.00 97.62 85 GLY A CA 1
ATOM 663 C C . GLY A 1 85 ? -12.638 -3.259 -10.469 1.00 97.62 85 GLY A C 1
ATOM 664 O O . GLY A 1 85 ? -11.956 -2.232 -10.519 1.00 97.62 85 GLY A O 1
ATOM 665 N N . ARG A 1 86 ? -12.702 -4.027 -9.371 1.00 97.62 86 ARG A N 1
ATOM 666 C CA . ARG A 1 86 ? -12.006 -3.725 -8.120 1.00 97.62 86 ARG A CA 1
ATOM 667 C C . ARG A 1 86 ? -10.493 -3.601 -8.302 1.00 97.62 86 ARG A C 1
ATOM 669 O O . ARG A 1 86 ? -9.890 -2.784 -7.617 1.00 97.62 86 ARG A O 1
ATOM 676 N N . ALA A 1 87 ? -9.894 -4.287 -9.280 1.00 98.31 87 ALA A N 1
ATOM 677 C CA . ALA A 1 87 ? -8.464 -4.171 -9.586 1.00 98.31 87 ALA A CA 1
ATOM 678 C C . ALA A 1 87 ? -8.018 -2.750 -9.977 1.00 98.31 87 ALA A C 1
ATOM 680 O O . ALA A 1 87 ? -6.857 -2.399 -9.791 1.00 98.31 87 ALA A O 1
ATOM 681 N N . ARG A 1 88 ? -8.937 -1.919 -10.486 1.00 98.25 88 ARG A N 1
ATOM 682 C CA . ARG A 1 88 ? -8.700 -0.508 -10.849 1.00 98.25 88 ARG A CA 1
ATOM 683 C C . ARG A 1 88 ? -9.239 0.468 -9.798 1.00 98.25 88 ARG A C 1
ATOM 685 O O . ARG A 1 88 ? -9.409 1.653 -10.065 1.00 98.25 88 ARG A O 1
ATOM 692 N N . SER A 1 89 ? -9.580 -0.030 -8.607 1.00 97.88 89 SER A N 1
ATOM 693 C CA . SER A 1 89 ? -10.010 0.822 -7.500 1.00 97.88 89 SER A CA 1
ATOM 694 C C . SER A 1 89 ? -8.839 1.600 -6.915 1.00 97.88 89 SER A C 1
ATOM 696 O O . SER A 1 89 ? -7.673 1.212 -7.049 1.00 97.88 89 SER A O 1
ATOM 698 N N . ARG A 1 90 ? -9.183 2.681 -6.217 1.00 97.00 90 ARG A N 1
ATOM 699 C CA . ARG A 1 90 ? -8.239 3.590 -5.574 1.00 97.00 90 ARG A CA 1
ATOM 700 C C . ARG A 1 90 ? -8.505 3.606 -4.071 1.00 97.00 90 ARG A C 1
ATOM 702 O O . ARG A 1 90 ? -9.665 3.570 -3.649 1.00 97.00 90 ARG A O 1
ATOM 709 N N . GLY A 1 91 ? -7.435 3.534 -3.288 1.00 95.69 91 GLY A N 1
ATOM 710 C CA . GLY A 1 91 ? -7.465 3.537 -1.829 1.00 95.69 91 GLY A CA 1
ATOM 711 C C . GLY A 1 91 ? -7.385 4.949 -1.260 1.00 95.69 91 GLY A C 1
ATOM 712 O O . GLY A 1 91 ? -7.747 5.925 -1.918 1.00 95.69 91 GLY A O 1
ATOM 713 N N . VAL A 1 92 ? -6.891 5.064 -0.025 1.00 93.69 92 VAL A N 1
ATOM 714 C CA . VAL A 1 92 ? -6.592 6.375 0.571 1.00 93.69 92 VAL A CA 1
ATOM 715 C C . VAL A 1 92 ? -5.564 7.136 -0.265 1.00 93.69 92 VAL A C 1
ATOM 717 O O . VAL A 1 92 ? -4.724 6.532 -0.933 1.00 93.69 92 VAL A O 1
ATOM 720 N N . HIS A 1 93 ? -5.668 8.467 -0.267 1.00 92.19 93 HIS A N 1
ATOM 721 C CA . HIS A 1 93 ? -4.832 9.358 -1.086 1.00 92.19 93 HIS A CA 1
ATOM 722 C C . HIS A 1 93 ? -4.829 9.032 -2.584 1.00 92.19 93 HIS A C 1
ATOM 724 O O . HIS A 1 93 ? -3.858 9.309 -3.288 1.00 92.19 93 HIS A O 1
ATOM 730 N N . ASP A 1 94 ? -5.926 8.441 -3.063 1.00 96.25 94 ASP A N 1
ATOM 731 C CA . ASP A 1 94 ? -6.122 8.087 -4.465 1.00 96.25 94 ASP A CA 1
ATOM 732 C C . ASP A 1 94 ? -5.079 7.089 -5.013 1.00 96.25 94 ASP A C 1
ATOM 734 O O . ASP A 1 94 ? -4.875 6.978 -6.224 1.00 96.25 94 ASP A O 1
ATOM 738 N N . LEU A 1 95 ? -4.423 6.341 -4.118 1.00 97.69 95 LEU A N 1
ATOM 739 C CA . LEU A 1 95 ? -3.410 5.353 -4.477 1.00 97.69 95 LEU A CA 1
ATOM 740 C C . LEU A 1 95 ? -4.045 4.181 -5.241 1.00 97.69 95 LEU A C 1
ATOM 742 O O . LEU A 1 95 ? -5.061 3.640 -4.797 1.00 97.69 95 LEU A O 1
ATOM 746 N N . PRO A 1 96 ? -3.458 3.744 -6.364 1.00 98.12 96 PRO A N 1
ATOM 747 C CA . PRO A 1 96 ? -3.994 2.644 -7.159 1.00 98.12 96 PRO A CA 1
ATOM 748 C C . PRO A 1 96 ? -3.881 1.313 -6.412 1.00 98.12 96 PRO A C 1
ATOM 750 O O . PRO A 1 96 ? -2.948 1.096 -5.641 1.00 98.12 96 PRO A O 1
ATOM 753 N N . SER A 1 97 ? -4.779 0.367 -6.690 1.00 98.44 97 SER A N 1
ATOM 754 C CA . SER A 1 97 ? -4.763 -0.962 -6.050 1.00 98.44 97 SER A CA 1
ATOM 755 C C . SER A 1 97 ? -3.394 -1.656 -6.129 1.00 98.44 97 SER A C 1
ATOM 757 O O . SER A 1 97 ? -2.933 -2.225 -5.141 1.00 98.44 97 SER A O 1
ATOM 759 N N . LEU A 1 98 ? -2.705 -1.555 -7.274 1.00 98.75 98 LEU A N 1
ATOM 760 C CA . LEU A 1 98 ? -1.394 -2.178 -7.478 1.00 98.75 98 LEU A CA 1
ATOM 761 C C . LEU A 1 98 ? -0.299 -1.601 -6.563 1.00 98.75 98 LEU A C 1
ATOM 763 O O . LEU A 1 98 ? 0.632 -2.319 -6.205 1.00 98.75 98 LEU A O 1
ATOM 767 N N . TYR A 1 99 ? -0.422 -0.344 -6.119 1.00 98.81 99 TYR A N 1
ATOM 768 C CA . TYR A 1 99 ? 0.510 0.240 -5.150 1.00 98.81 99 TYR A CA 1
ATOM 769 C C . TYR A 1 99 ? 0.522 -0.548 -3.835 1.00 98.81 99 TYR A C 1
ATOM 771 O O . TYR A 1 99 ? 1.589 -0.802 -3.283 1.00 98.81 99 TYR A O 1
ATOM 779 N N . PHE A 1 100 ? -0.641 -0.995 -3.358 1.00 98.81 100 PHE A N 1
ATOM 780 C CA . PHE A 1 100 ? -0.749 -1.734 -2.098 1.00 98.81 100 PHE A CA 1
ATOM 781 C C . PHE A 1 100 ? -0.124 -3.133 -2.183 1.00 98.81 100 PHE A C 1
ATOM 783 O O . PHE A 1 100 ? 0.489 -3.600 -1.226 1.00 98.81 100 PHE A O 1
ATOM 790 N N . ALA A 1 101 ? -0.215 -3.793 -3.340 1.00 98.81 101 ALA A N 1
ATOM 791 C CA . ALA A 1 101 ? 0.536 -5.021 -3.600 1.00 98.81 101 ALA A CA 1
ATOM 792 C C . ALA A 1 101 ? 2.046 -4.749 -3.633 1.00 98.81 101 ALA A C 1
ATOM 794 O O . ALA A 1 101 ? 2.826 -5.502 -3.048 1.00 98.81 101 ALA A O 1
ATOM 795 N N . ALA A 1 102 ? 2.443 -3.644 -4.271 1.00 98.88 102 ALA A N 1
ATOM 796 C CA . ALA A 1 102 ? 3.836 -3.276 -4.450 1.00 98.88 102 ALA A CA 1
ATOM 797 C C . ALA A 1 102 ? 4.536 -2.927 -3.129 1.00 98.88 102 ALA A C 1
ATOM 799 O O . ALA A 1 102 ? 5.614 -3.455 -2.863 1.00 98.88 102 ALA A O 1
ATOM 800 N N . ILE A 1 103 ? 3.916 -2.112 -2.270 1.00 98.81 103 ILE A N 1
ATOM 801 C CA . ILE A 1 103 ? 4.478 -1.760 -0.956 1.00 98.81 103 ILE A CA 1
ATOM 802 C C . ILE A 1 103 ? 4.463 -2.921 0.043 1.00 98.81 103 ILE A C 1
ATOM 804 O O . ILE A 1 103 ? 5.245 -2.913 0.985 1.00 98.81 103 ILE A O 1
ATOM 808 N N . GLY A 1 104 ? 3.598 -3.921 -0.160 1.00 98.62 104 GLY A N 1
ATOM 809 C CA . GLY A 1 104 ? 3.635 -5.185 0.583 1.00 98.62 104 GLY A CA 1
ATOM 810 C C . GLY A 1 104 ? 4.601 -6.227 0.003 1.00 98.62 104 GLY A C 1
ATOM 811 O O . GLY A 1 104 ? 4.865 -7.235 0.655 1.00 98.62 104 GLY A O 1
ATOM 812 N N . GLY A 1 105 ? 5.113 -6.013 -1.215 1.00 98.75 105 GLY A N 1
ATOM 813 C CA . GLY A 1 105 ? 6.045 -6.918 -1.894 1.00 98.75 105 GLY A CA 1
ATOM 814 C C . GLY A 1 105 ? 5.413 -8.178 -2.495 1.00 98.75 105 GLY A C 1
ATOM 815 O O . GLY A 1 105 ? 6.132 -9.115 -2.834 1.00 98.75 105 GLY A O 1
ATOM 816 N N . HIS A 1 106 ? 4.087 -8.227 -2.651 1.00 98.88 106 HIS A N 1
ATOM 817 C CA . HIS A 1 106 ? 3.363 -9.443 -3.050 1.00 98.88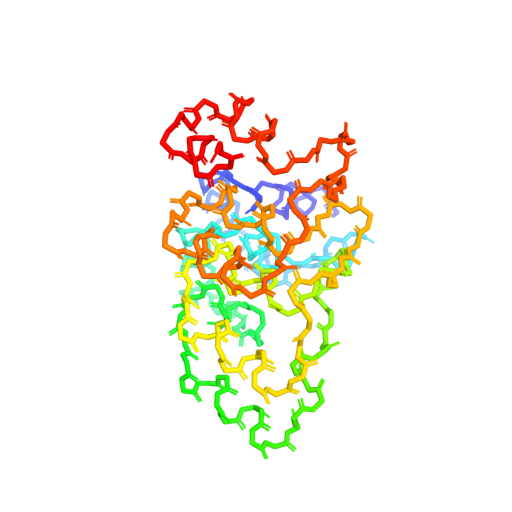 106 HIS A CA 1
ATOM 818 C C . HIS A 1 106 ? 3.216 -9.563 -4.568 1.00 98.88 106 HIS A C 1
ATOM 820 O O . HIS A 1 106 ? 2.192 -9.171 -5.130 1.00 98.88 106 HIS A O 1
ATOM 826 N N . VAL A 1 107 ? 4.229 -10.120 -5.239 1.00 98.88 107 VAL A N 1
ATOM 827 C CA . VAL A 1 107 ? 4.259 -10.259 -6.712 1.00 98.88 107 VAL A CA 1
ATOM 828 C C . VAL A 1 107 ? 3.053 -11.036 -7.245 1.00 98.88 107 VAL A C 1
ATOM 830 O O . VAL A 1 107 ? 2.449 -10.628 -8.228 1.00 98.88 107 VAL A O 1
ATOM 833 N N . GLU A 1 108 ? 2.623 -12.101 -6.564 1.00 98.75 108 GLU A N 1
ATOM 834 C CA . GLU A 1 108 ? 1.447 -12.875 -6.991 1.00 98.75 108 GLU A CA 1
ATOM 835 C C . GLU A 1 108 ? 0.143 -12.062 -6.956 1.00 98.75 108 GLU A C 1
ATOM 837 O O . GLU A 1 108 ? -0.749 -12.266 -7.780 1.00 98.75 108 GLU A O 1
ATOM 842 N N . ILE A 1 109 ? 0.022 -11.126 -6.009 1.00 98.88 109 ILE A N 1
ATOM 843 C CA . ILE A 1 109 ? -1.121 -10.211 -5.955 1.00 98.88 109 ILE A CA 1
ATOM 844 C C . ILE A 1 109 ? -0.998 -9.152 -7.051 1.00 98.88 109 ILE A C 1
ATOM 846 O O . ILE A 1 109 ? -2.003 -8.810 -7.674 1.00 98.88 109 ILE A O 1
ATOM 850 N N . ALA A 1 110 ? 0.210 -8.648 -7.310 1.00 98.88 110 ALA A N 1
ATOM 851 C CA . ALA A 1 110 ? 0.440 -7.709 -8.400 1.00 98.88 110 ALA A CA 1
ATOM 852 C C . ALA A 1 110 ? 0.054 -8.324 -9.757 1.00 98.88 110 ALA A C 1
ATOM 854 O O . ALA A 1 110 ? -0.696 -7.710 -10.512 1.00 98.88 110 ALA A O 1
ATOM 855 N N . GLU A 1 111 ? 0.444 -9.577 -9.996 1.00 98.81 111 GLU A N 1
ATOM 856 C CA . GLU A 1 111 ? 0.060 -10.358 -11.174 1.00 98.81 111 GLU A CA 1
ATOM 857 C C . GLU A 1 111 ? -1.462 -10.534 -11.286 1.00 98.81 111 GLU A C 1
ATOM 859 O O . GLU A 1 111 ? -2.047 -10.345 -12.354 1.00 98.81 111 GLU A O 1
ATOM 864 N N . LEU A 1 112 ? -2.131 -10.845 -10.170 1.00 98.75 112 LEU A N 1
ATOM 865 C CA . LEU A 1 112 ? -3.587 -10.984 -10.115 1.00 98.75 112 LEU A CA 1
ATOM 866 C C . LEU A 1 112 ? -4.303 -9.674 -10.482 1.00 98.75 112 LEU A C 1
ATOM 868 O O . LEU A 1 112 ? -5.252 -9.686 -11.268 1.00 98.75 112 LEU A O 1
ATOM 872 N N . LEU A 1 113 ? -3.856 -8.547 -9.924 1.00 98.81 113 LEU A N 1
ATOM 873 C CA . LEU A 1 113 ? -4.420 -7.224 -10.202 1.00 98.81 113 LEU A CA 1
ATOM 874 C C . LEU A 1 113 ? -4.158 -6.799 -11.652 1.00 98.81 113 LEU A C 1
ATOM 876 O O . LEU A 1 113 ? -5.069 -6.311 -12.321 1.00 98.81 113 LEU A O 1
ATOM 880 N N . PHE A 1 114 ? -2.942 -7.019 -12.152 1.00 98.75 114 PHE A N 1
ATOM 881 C CA . PHE A 1 114 ? -2.551 -6.719 -13.528 1.00 98.75 114 PHE A CA 1
ATOM 882 C C . PHE A 1 114 ? -3.367 -7.527 -14.541 1.00 98.75 114 PHE A C 1
ATOM 884 O O . PHE A 1 114 ? -3.965 -6.957 -15.453 1.00 98.75 114 PHE A O 1
ATOM 891 N N . SER A 1 115 ? -3.516 -8.834 -14.315 1.00 98.38 115 SER A N 1
ATOM 892 C CA . SER A 1 115 ? -4.374 -9.712 -15.123 1.00 98.38 115 SER A CA 1
ATOM 893 C C . SER A 1 115 ? -5.850 -9.285 -15.118 1.00 98.38 115 SER A C 1
ATOM 895 O O . SER A 1 115 ? -6.573 -9.526 -16.084 1.00 98.38 115 SER A O 1
ATOM 897 N N . ALA A 1 116 ? -6.306 -8.626 -14.048 1.00 98.12 116 ALA A N 1
ATOM 898 C CA . ALA A 1 116 ? -7.645 -8.044 -13.932 1.00 98.12 116 ALA A CA 1
ATOM 899 C C . ALA A 1 116 ? -7.747 -6.601 -14.483 1.00 98.12 116 ALA A C 1
ATOM 901 O O . ALA A 1 116 ? -8.804 -5.971 -14.394 1.00 98.12 116 ALA A O 1
ATOM 902 N N . GLY A 1 117 ? -6.680 -6.081 -15.095 1.00 97.81 117 GLY A N 1
ATOM 903 C CA . GLY A 1 117 ? -6.660 -4.806 -15.811 1.00 97.81 117 GLY A CA 1
ATOM 904 C C . GLY A 1 117 ? -6.133 -3.612 -15.014 1.00 97.81 117 GLY A C 1
ATOM 905 O O . GLY A 1 117 ? -6.344 -2.478 -15.445 1.00 97.81 117 GLY A O 1
ATOM 906 N N . ALA A 1 118 ? -5.480 -3.822 -13.867 1.00 98.44 118 ALA A N 1
ATOM 907 C CA . ALA A 1 118 ? -4.701 -2.768 -13.218 1.00 98.44 118 ALA A CA 1
ATOM 908 C C . ALA A 1 118 ? -3.478 -2.400 -14.076 1.00 98.44 118 ALA A C 1
ATOM 910 O O . ALA A 1 118 ? -2.850 -3.268 -14.676 1.00 98.44 118 ALA A O 1
ATOM 911 N N . SER A 1 119 ? -3.114 -1.119 -14.112 1.00 98.44 119 SER A N 1
ATOM 912 C CA . SER A 1 119 ? -1.914 -0.656 -14.817 1.00 98.44 119 SER A CA 1
ATOM 913 C C . SER A 1 119 ? -0.732 -0.521 -13.857 1.00 98.44 119 SER A C 1
ATOM 915 O O . SER A 1 119 ? -0.888 -0.003 -12.751 1.00 98.44 119 SER A O 1
ATOM 917 N N . VAL A 1 120 ? 0.466 -0.915 -14.304 1.00 98.62 120 VAL A N 1
ATOM 918 C CA . VAL A 1 120 ? 1.722 -0.690 -13.560 1.00 98.62 120 VAL A CA 1
ATOM 919 C C . VAL A 1 120 ? 2.108 0.789 -13.465 1.00 98.62 120 VAL A C 1
ATOM 921 O O . VAL A 1 120 ? 2.866 1.167 -12.575 1.00 98.62 120 VAL A O 1
ATOM 924 N N . ASN A 1 121 ? 1.541 1.619 -14.347 1.00 98.31 121 ASN A N 1
ATOM 925 C CA . ASN A 1 121 ? 1.809 3.052 -14.469 1.00 98.31 121 ASN A CA 1
ATOM 926 C C . ASN A 1 121 ? 0.635 3.930 -14.017 1.00 98.31 121 ASN A C 1
ATOM 928 O O . ASN A 1 121 ? 0.716 5.152 -14.115 1.00 98.31 121 ASN A O 1
ATOM 932 N N . GLU A 1 122 ? -0.474 3.348 -13.541 1.00 97.31 122 GLU A N 1
ATOM 933 C CA . GLU A 1 122 ? -1.491 4.162 -12.872 1.00 97.31 122 GLU A CA 1
ATOM 934 C C . GLU A 1 122 ? -0.879 4.746 -11.599 1.00 97.31 122 GLU A C 1
ATOM 936 O O . GLU A 1 122 ? -0.238 4.032 -10.834 1.00 97.31 122 GLU A O 1
ATOM 941 N N . HIS A 1 123 ? -1.025 6.051 -11.394 1.00 95.56 123 HIS A N 1
ATOM 942 C CA . HIS A 1 123 ? -0.416 6.760 -10.276 1.00 95.56 123 HIS A CA 1
ATOM 943 C C . HIS A 1 123 ? -1.336 7.891 -9.801 1.00 95.56 123 HIS A C 1
ATOM 945 O O . HIS A 1 123 ? -2.270 8.293 -10.507 1.00 95.56 123 HIS A O 1
ATOM 951 N N . CYS A 1 124 ? -1.090 8.391 -8.595 1.00 93.88 124 CYS A N 1
ATOM 952 C CA . CYS A 1 124 ? -1.638 9.661 -8.121 1.00 93.88 124 CYS A CA 1
ATOM 953 C C . CYS A 1 124 ? -0.512 10.700 -8.021 1.00 93.88 124 CYS A C 1
ATOM 955 O O . CYS A 1 124 ? 0.623 10.436 -8.422 1.00 93.88 124 CYS A O 1
ATOM 957 N N . GLU A 1 125 ? -0.813 11.893 -7.509 1.00 89.19 125 GLU A N 1
ATOM 958 C CA . GLU A 1 125 ? 0.197 12.947 -7.333 1.00 89.19 125 GLU A CA 1
ATOM 959 C C . GLU A 1 125 ? 1.349 12.524 -6.412 1.00 89.19 125 GLU A C 1
ATOM 961 O O . GLU A 1 125 ? 2.442 13.075 -6.512 1.00 89.19 125 GLU A O 1
ATOM 966 N N . SER A 1 126 ? 1.114 11.568 -5.506 1.00 88.00 126 SER A N 1
ATOM 967 C CA . SER A 1 126 ? 2.099 11.207 -4.491 1.00 88.00 126 SER A CA 1
ATOM 968 C C . SER A 1 126 ? 2.968 10.007 -4.841 1.00 88.00 126 SER A C 1
ATOM 970 O O . SER A 1 126 ? 4.127 9.975 -4.417 1.00 88.00 126 SER A O 1
ATOM 972 N N . ALA A 1 127 ? 2.437 9.023 -5.573 1.00 96.12 127 ALA A N 1
ATOM 973 C CA . ALA A 1 127 ? 3.148 7.785 -5.862 1.00 96.12 127 ALA A CA 1
ATOM 974 C C . ALA A 1 127 ? 2.535 6.970 -7.011 1.00 96.12 127 ALA A C 1
ATOM 976 O O . ALA A 1 127 ? 1.356 7.076 -7.355 1.00 96.12 127 ALA A O 1
ATOM 977 N N . ALA A 1 128 ? 3.371 6.066 -7.519 1.00 97.94 128 ALA A N 1
ATOM 978 C CA . ALA A 1 128 ? 3.058 5.002 -8.471 1.00 97.94 128 ALA A CA 1
ATOM 979 C C . ALA A 1 128 ? 3.447 3.649 -7.837 1.00 97.94 128 ALA A C 1
ATOM 981 O O . ALA A 1 128 ? 4.224 3.650 -6.874 1.00 97.94 128 ALA A O 1
ATOM 982 N N . PRO A 1 129 ? 2.990 2.496 -8.355 1.00 98.75 129 PRO A N 1
ATOM 983 C CA . PRO A 1 129 ? 3.335 1.181 -7.812 1.00 98.75 129 PRO A CA 1
ATOM 984 C C . PRO A 1 129 ? 4.842 0.963 -7.613 1.00 98.75 129 PRO A C 1
ATOM 986 O O . PRO A 1 129 ? 5.256 0.442 -6.579 1.00 98.75 129 PRO A O 1
ATOM 989 N N . ILE A 1 130 ? 5.677 1.457 -8.532 1.00 98.75 130 ILE A N 1
ATOM 990 C CA . ILE A 1 130 ? 7.140 1.342 -8.427 1.00 98.75 130 ILE A CA 1
ATOM 991 C C . ILE A 1 130 ? 7.730 2.087 -7.227 1.00 98.75 130 ILE A C 1
ATOM 993 O O . ILE A 1 130 ? 8.659 1.590 -6.592 1.00 98.75 130 ILE A O 1
ATOM 997 N N . HIS A 1 131 ? 7.140 3.219 -6.838 1.00 98.69 131 HIS A N 1
ATOM 998 C CA . HIS A 1 131 ? 7.516 3.925 -5.615 1.00 98.69 131 HIS A CA 1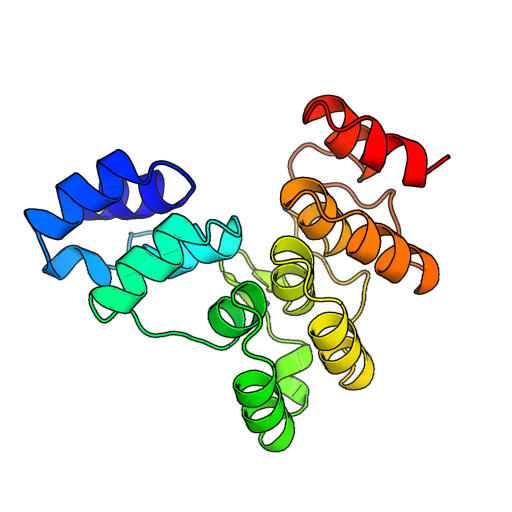
ATOM 999 C C . HIS A 1 131 ? 7.166 3.099 -4.377 1.00 98.69 131 HIS A C 1
ATOM 1001 O O . HIS A 1 131 ? 7.992 2.981 -3.476 1.00 98.69 131 HIS A O 1
ATOM 1007 N N . GLY A 1 132 ? 5.990 2.458 -4.366 1.00 98.56 132 GLY A N 1
ATOM 1008 C CA . GLY A 1 132 ? 5.579 1.546 -3.296 1.00 98.56 132 GLY A CA 1
ATOM 1009 C C . GLY A 1 132 ? 6.578 0.403 -3.099 1.00 98.56 132 GLY A C 1
ATOM 1010 O O . GLY A 1 132 ? 7.031 0.174 -1.980 1.00 98.56 132 GLY A O 1
ATOM 1011 N N . ALA A 1 133 ? 7.006 -0.249 -4.184 1.00 98.81 133 ALA A N 1
ATOM 1012 C CA . ALA A 1 133 ? 8.012 -1.314 -4.133 1.00 98.81 133 ALA A CA 1
ATOM 1013 C C . ALA A 1 133 ? 9.360 -0.839 -3.559 1.00 98.81 133 ALA A C 1
ATOM 1015 O O . ALA A 1 133 ? 9.979 -1.541 -2.755 1.00 98.81 133 ALA A O 1
ATOM 1016 N N . VAL A 1 134 ? 9.804 0.368 -3.934 1.00 98.75 134 VAL A N 1
ATOM 1017 C CA . VAL A 1 134 ? 11.043 0.971 -3.416 1.00 98.75 134 VAL A CA 1
ATOM 1018 C C . VAL A 1 134 ? 10.914 1.336 -1.934 1.00 98.75 134 VAL A C 1
ATOM 1020 O O . VAL A 1 134 ? 11.805 1.012 -1.146 1.00 98.75 134 VAL A O 1
ATOM 1023 N N . MET A 1 135 ? 9.803 1.958 -1.531 1.00 98.00 135 MET A N 1
ATOM 1024 C CA . MET A 1 135 ? 9.523 2.319 -0.135 1.00 98.00 135 MET A CA 1
ATOM 1025 C C . MET A 1 135 ? 9.439 1.084 0.769 1.00 98.00 135 MET A C 1
ATOM 1027 O O . MET A 1 135 ? 10.030 1.081 1.851 1.00 98.00 135 MET A O 1
ATOM 1031 N N . GLY A 1 136 ? 8.763 0.027 0.308 1.00 97.88 136 GLY A N 1
ATOM 1032 C CA . GLY A 1 136 ? 8.637 -1.252 1.015 1.00 97.88 136 GLY A CA 1
ATOM 1033 C C . GLY A 1 136 ? 9.932 -2.072 1.047 1.00 97.88 136 GLY A C 1
ATOM 1034 O O . GLY A 1 136 ? 10.112 -2.924 1.915 1.00 97.88 136 GLY A O 1
ATOM 1035 N N . GLY A 1 137 ? 10.887 -1.775 0.162 1.00 98.25 137 GLY A N 1
ATOM 1036 C CA . GLY A 1 137 ? 12.179 -2.453 0.137 1.00 98.25 137 GLY A CA 1
ATOM 1037 C C . GLY A 1 137 ? 12.161 -3.787 -0.615 1.00 98.25 137 GLY A C 1
ATOM 1038 O O . GLY A 1 137 ? 12.823 -4.733 -0.192 1.00 98.25 137 GLY A O 1
ATOM 1039 N N . HIS A 1 138 ? 11.379 -3.895 -1.692 1.00 98.62 138 HIS A N 1
ATOM 1040 C CA . HIS A 1 138 ? 11.064 -5.167 -2.349 1.00 98.62 138 HIS A CA 1
ATOM 1041 C C . HIS A 1 138 ? 11.726 -5.295 -3.736 1.00 98.62 138 HIS A C 1
ATOM 1043 O O . HIS A 1 138 ? 11.101 -4.960 -4.744 1.00 98.62 138 HIS A O 1
ATOM 1049 N N . PRO A 1 139 ? 12.968 -5.815 -3.838 1.00 98.56 139 PRO A N 1
ATOM 1050 C CA . PRO A 1 139 ? 13.698 -5.886 -5.109 1.00 98.56 139 PRO A CA 1
ATOM 1051 C C . PRO A 1 139 ? 13.018 -6.773 -6.158 1.00 98.56 139 PRO A C 1
ATOM 1053 O O . PRO A 1 139 ? 13.049 -6.458 -7.342 1.00 98.56 139 PRO A O 1
ATOM 1056 N N . GLU A 1 140 ? 12.394 -7.879 -5.748 1.00 98.69 140 GLU A N 1
ATOM 1057 C CA . GLU A 1 140 ? 11.667 -8.767 -6.668 1.00 98.69 140 GLU A CA 1
ATOM 1058 C C . GLU A 1 140 ? 10.432 -8.084 -7.261 1.00 98.69 140 GLU A C 1
ATOM 1060 O O . GLU A 1 140 ? 10.177 -8.215 -8.453 1.00 98.69 140 GLU A O 1
ATOM 1065 N N . MET A 1 141 ? 9.727 -7.282 -6.460 1.00 98.88 141 MET A N 1
ATOM 1066 C CA . MET A 1 141 ? 8.609 -6.470 -6.935 1.00 98.88 141 MET A CA 1
ATOM 1067 C C . MET A 1 141 ? 9.072 -5.360 -7.885 1.00 98.88 141 MET A C 1
ATOM 1069 O O . MET A 1 141 ? 8.425 -5.125 -8.900 1.00 98.88 141 MET A O 1
ATOM 1073 N N . VAL A 1 142 ? 10.200 -4.697 -7.594 1.00 98.88 142 VAL A N 1
ATOM 1074 C CA . VAL A 1 142 ? 10.790 -3.706 -8.514 1.00 98.88 142 VAL A CA 1
ATOM 1075 C C . VAL A 1 142 ? 11.098 -4.353 -9.864 1.00 98.88 142 VAL A C 1
ATOM 1077 O O . VAL A 1 142 ? 10.708 -3.807 -10.890 1.00 98.88 142 VAL A O 1
ATOM 1080 N N . ARG A 1 143 ? 11.733 -5.534 -9.876 1.00 98.81 143 ARG A N 1
ATOM 1081 C CA . ARG A 1 143 ? 12.007 -6.266 -11.124 1.00 98.81 143 ARG A CA 1
ATOM 1082 C C . ARG A 1 143 ? 10.729 -6.633 -11.862 1.00 98.81 143 ARG A C 1
ATOM 1084 O O . ARG A 1 143 ? 10.629 -6.329 -13.039 1.00 98.81 143 ARG A O 1
ATOM 1091 N N . TRP A 1 144 ? 9.741 -7.200 -11.167 1.00 98.88 144 TRP A N 1
ATOM 1092 C CA . TRP A 1 144 ? 8.463 -7.551 -11.787 1.00 98.88 144 TRP A CA 1
ATOM 1093 C C . TRP A 1 144 ? 7.796 -6.328 -12.432 1.00 98.88 144 TRP A C 1
ATOM 1095 O O . TRP A 1 144 ? 7.330 -6.419 -13.562 1.00 98.88 144 TRP A O 1
ATOM 1105 N N . LEU A 1 145 ? 7.808 -5.165 -11.771 1.00 98.88 145 LEU A N 1
ATOM 1106 C CA . LEU A 1 145 ? 7.272 -3.925 -12.339 1.00 98.88 145 LEU A CA 1
ATOM 1107 C C . LEU A 1 145 ? 8.046 -3.470 -13.586 1.00 98.88 145 LEU A C 1
ATOM 1109 O O . LEU A 1 145 ? 7.424 -3.097 -14.577 1.00 98.88 145 LEU A O 1
ATOM 1113 N N . LEU A 1 146 ? 9.381 -3.518 -13.561 1.00 98.69 146 LEU A N 1
ATOM 1114 C CA . LEU A 1 146 ? 10.220 -3.161 -14.713 1.00 98.69 146 LEU A CA 1
ATOM 1115 C C . LEU A 1 146 ? 10.020 -4.122 -15.894 1.00 98.69 146 LEU A C 1
ATOM 1117 O O . LEU A 1 146 ? 9.910 -3.670 -17.032 1.00 98.69 146 LEU A O 1
ATOM 1121 N N . ASP A 1 147 ? 9.894 -5.423 -15.624 1.00 98.56 147 ASP A N 1
ATOM 1122 C CA . ASP A 1 147 ? 9.596 -6.451 -16.629 1.00 98.56 147 ASP A CA 1
ATOM 1123 C C . ASP A 1 147 ? 8.218 -6.233 -17.289 1.00 98.56 147 ASP A C 1
ATOM 1125 O O . ASP A 1 147 ? 7.997 -6.674 -18.415 1.00 98.56 147 ASP A O 1
ATOM 1129 N N . HIS A 1 148 ? 7.313 -5.517 -16.612 1.00 98.62 148 HIS A N 1
ATOM 1130 C CA . HIS A 1 148 ? 5.994 -5.110 -17.111 1.00 98.62 148 HIS A CA 1
ATOM 1131 C C . HIS A 1 148 ? 5.952 -3.656 -17.611 1.00 98.62 148 HIS A C 1
ATOM 1133 O O . HIS A 1 148 ? 4.875 -3.072 -17.717 1.00 98.62 148 HIS A O 1
ATOM 1139 N N . GLU A 1 149 ? 7.108 -3.073 -17.944 1.00 98.31 149 GLU A N 1
ATOM 1140 C CA . GLU A 1 149 ? 7.235 -1.733 -18.535 1.00 98.31 149 GLU A CA 1
ATOM 1141 C C . GLU A 1 149 ? 6.749 -0.593 -17.614 1.00 98.31 149 GLU A C 1
ATOM 1143 O O . GLU A 1 149 ? 6.201 0.421 -18.064 1.00 98.31 149 GLU A O 1
ATOM 1148 N N . ALA A 1 150 ? 6.957 -0.732 -16.300 1.00 98.50 150 ALA A N 1
ATOM 1149 C CA . ALA A 1 150 ? 6.753 0.377 -15.375 1.00 98.50 150 ALA A CA 1
ATOM 1150 C C . ALA A 1 150 ? 7.732 1.531 -15.664 1.00 98.50 150 ALA A C 1
ATOM 1152 O O . ALA A 1 150 ? 8.947 1.341 -15.755 1.00 98.50 150 ALA A O 1
ATOM 1153 N N . ASP A 1 151 ? 7.204 2.748 -15.750 1.00 98.12 151 ASP A N 1
ATOM 1154 C CA . ASP A 1 151 ? 7.974 3.969 -15.942 1.00 98.12 151 ASP A CA 1
ATOM 1155 C C . ASP A 1 151 ? 8.593 4.415 -14.610 1.00 98.12 151 ASP A C 1
ATOM 1157 O O . ASP A 1 151 ? 7.960 5.041 -13.756 1.00 98.12 151 ASP A O 1
ATOM 1161 N N . ALA A 1 152 ? 9.875 4.092 -14.440 1.00 97.56 152 ALA A N 1
ATOM 1162 C CA . ALA A 1 152 ? 10.662 4.465 -13.271 1.00 97.56 152 ALA A CA 1
ATOM 1163 C C . ALA A 1 152 ? 10.952 5.976 -13.163 1.00 97.56 152 ALA A C 1
ATOM 1165 O O . ALA A 1 152 ? 11.480 6.415 -12.135 1.00 97.56 152 ALA A O 1
ATOM 1166 N N . ALA A 1 153 ? 10.640 6.768 -14.194 1.00 97.50 153 ALA A N 1
ATOM 1167 C CA . ALA A 1 153 ? 10.813 8.217 -14.204 1.00 97.50 153 ALA A CA 1
ATOM 1168 C C . ALA A 1 153 ? 9.564 8.986 -13.745 1.00 97.50 153 ALA A C 1
ATOM 1170 O O . ALA A 1 153 ? 9.660 10.202 -13.559 1.00 97.50 153 ALA A O 1
ATOM 1171 N N . LEU A 1 154 ? 8.423 8.312 -13.532 1.00 97.31 154 LEU A N 1
ATOM 1172 C CA . LEU A 1 154 ? 7.247 8.944 -12.930 1.00 97.31 154 LEU A CA 1
ATOM 1173 C C . LEU A 1 154 ? 7.636 9.611 -11.602 1.00 97.31 154 LEU A C 1
ATOM 1175 O O . LEU A 1 154 ? 8.357 8.998 -10.818 1.00 97.31 154 LEU A O 1
ATOM 1179 N N . PRO A 1 155 ? 7.184 10.845 -11.334 1.00 96.06 155 PRO A N 1
ATOM 1180 C CA . PRO A 1 155 ? 7.543 11.541 -10.110 1.00 96.06 155 PRO A CA 1
ATOM 1181 C C . PRO A 1 155 ? 6.717 11.048 -8.914 1.00 96.06 155 PRO A C 1
ATOM 1183 O O . PRO A 1 155 ? 5.508 10.841 -9.020 1.00 96.06 155 PRO A O 1
ATOM 1186 N N . ASP A 1 156 ? 7.362 10.927 -7.758 1.00 95.56 156 ASP A N 1
ATOM 1187 C CA . ASP A 1 156 ? 6.701 10.922 -6.454 1.00 95.56 156 ASP A CA 1
ATOM 1188 C C . ASP A 1 156 ? 6.301 12.349 -6.015 1.00 95.56 156 ASP A C 1
ATOM 1190 O O . ASP A 1 156 ? 6.553 13.337 -6.711 1.00 95.56 156 ASP A O 1
ATOM 1194 N N . TYR A 1 157 ? 5.730 12.485 -4.813 1.00 93.50 157 TYR A N 1
ATOM 1195 C CA . TYR A 1 157 ? 5.338 13.784 -4.241 1.00 93.50 157 TYR A CA 1
ATOM 1196 C C . TYR A 1 157 ? 6.494 14.794 -4.067 1.00 93.50 157 TYR A C 1
ATOM 1198 O O . TYR A 1 157 ? 6.246 15.978 -3.837 1.00 93.50 157 TYR A O 1
ATOM 1206 N N . GLN A 1 158 ? 7.754 14.349 -4.129 1.00 95.25 158 GLN A N 1
ATOM 1207 C CA . GLN A 1 158 ? 8.949 15.198 -4.066 1.00 95.25 158 GLN A CA 1
ATOM 1208 C C . GLN A 1 158 ? 9.560 15.444 -5.453 1.00 95.25 158 GLN A C 1
ATOM 1210 O O . GLN A 1 158 ? 10.616 16.071 -5.552 1.00 95.25 158 GLN A O 1
ATOM 1215 N N . GLY A 1 159 ? 8.912 14.975 -6.523 1.00 96.00 159 GLY A N 1
ATOM 1216 C CA . GLY A 1 159 ? 9.392 15.093 -7.897 1.00 96.00 159 GLY A CA 1
ATOM 1217 C C . GLY A 1 159 ? 10.505 14.106 -8.250 1.00 96.00 159 GLY A C 1
ATOM 1218 O O . GLY A 1 159 ? 11.225 14.330 -9.223 1.00 96.00 159 GLY A O 1
ATOM 1219 N N . ARG A 1 160 ? 10.696 13.041 -7.465 1.00 97.12 160 ARG A N 1
ATOM 1220 C CA . ARG A 1 160 ? 11.744 12.038 -7.686 1.00 97.12 160 ARG A CA 1
ATOM 1221 C C . ARG A 1 160 ? 11.195 10.863 -8.479 1.00 97.12 160 ARG A C 1
ATOM 1223 O O . ARG A 1 160 ? 10.112 10.389 -8.175 1.00 97.12 160 ARG A O 1
ATOM 1230 N N . GLY A 1 161 ? 11.987 10.344 -9.413 1.00 97.62 161 GLY A N 1
ATOM 1231 C CA . GLY A 1 161 ? 11.766 8.999 -9.952 1.00 97.62 161 GLY A CA 1
ATOM 1232 C C . GLY A 1 161 ? 12.216 7.904 -8.976 1.00 97.62 161 GLY A C 1
ATOM 1233 O O . GLY A 1 161 ? 12.925 8.167 -7.995 1.00 97.62 161 GLY A O 1
ATOM 1234 N N . ALA A 1 162 ? 11.887 6.651 -9.290 1.00 97.94 162 ALA A N 1
ATOM 1235 C CA . ALA A 1 162 ? 12.101 5.489 -8.423 1.00 97.94 162 ALA A CA 1
ATOM 1236 C C . ALA A 1 162 ? 13.571 5.289 -8.007 1.00 97.94 162 ALA A C 1
ATOM 1238 O O . ALA A 1 162 ? 13.864 4.993 -6.847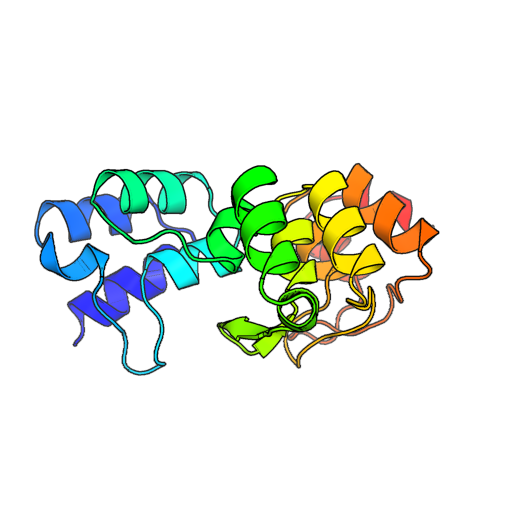 1.00 97.94 162 ALA A O 1
ATOM 1239 N N . ARG A 1 163 ? 14.516 5.519 -8.928 1.00 98.06 163 ARG A N 1
ATOM 1240 C CA . ARG A 1 163 ? 15.956 5.413 -8.643 1.00 98.06 163 ARG A CA 1
ATOM 1241 C C . ARG A 1 163 ? 16.424 6.457 -7.630 1.00 98.06 163 ARG A C 1
ATOM 1243 O O . ARG A 1 163 ? 17.156 6.123 -6.702 1.00 98.06 163 ARG A O 1
ATOM 1250 N N . GLN A 1 164 ? 16.018 7.717 -7.801 1.00 98.31 164 GLN A N 1
ATOM 1251 C CA . GLN A 1 164 ? 16.418 8.789 -6.885 1.00 98.31 164 GLN A CA 1
ATOM 1252 C C . GLN A 1 164 ? 15.794 8.580 -5.503 1.00 98.31 164 GLN A C 1
ATOM 1254 O O . GLN A 1 164 ? 16.481 8.739 -4.498 1.00 98.31 164 GLN A O 1
ATOM 1259 N N . LEU A 1 165 ? 14.537 8.132 -5.448 1.00 98.25 165 LEU A N 1
ATOM 1260 C CA . LEU A 1 165 ? 13.900 7.703 -4.205 1.00 98.25 165 LEU A CA 1
ATOM 1261 C C . LEU A 1 165 ? 14.717 6.604 -3.499 1.00 98.25 165 LEU A C 1
ATOM 1263 O O . LEU A 1 165 ? 14.976 6.715 -2.302 1.00 98.25 165 LEU A O 1
ATOM 1267 N N . ALA A 1 166 ? 15.169 5.571 -4.219 1.00 98.38 166 ALA A N 1
ATOM 1268 C CA . ALA A 1 166 ? 15.990 4.504 -3.641 1.00 98.38 166 ALA A CA 1
ATOM 1269 C C . ALA A 1 166 ? 17.317 5.030 -3.062 1.00 98.38 166 ALA A C 1
ATOM 1271 O O . ALA A 1 166 ? 17.725 4.620 -1.973 1.00 98.38 166 ALA A O 1
ATOM 1272 N N . VAL A 1 167 ? 17.972 5.969 -3.753 1.00 98.06 167 VAL A N 1
ATOM 1273 C CA . VAL A 1 167 ? 19.195 6.631 -3.266 1.00 98.06 167 VAL A CA 1
ATOM 1274 C C . VAL A 1 167 ? 18.923 7.418 -1.983 1.00 98.06 167 VAL A C 1
ATOM 1276 O O . VAL A 1 167 ? 19.654 7.255 -1.006 1.00 98.06 167 VAL A O 1
ATOM 1279 N N . ASP A 1 168 ? 17.858 8.218 -1.953 1.00 97.81 168 ASP A N 1
ATOM 1280 C CA . ASP A 1 168 ? 17.497 9.046 -0.798 1.00 97.81 168 ASP A CA 1
ATOM 1281 C C . ASP A 1 168 ? 17.133 8.203 0.432 1.00 97.81 168 ASP A C 1
ATOM 1283 O O . ASP A 1 168 ? 17.473 8.557 1.562 1.00 97.81 168 ASP A O 1
ATOM 1287 N N . LEU A 1 169 ? 16.489 7.053 0.213 1.00 97.19 169 LEU A N 1
ATOM 1288 C CA . LEU A 1 169 ? 16.186 6.065 1.251 1.00 97.19 169 LEU A CA 1
ATOM 1289 C C . LEU A 1 169 ? 17.399 5.212 1.657 1.00 97.19 169 LEU A C 1
ATOM 1291 O O . LEU A 1 169 ? 17.262 4.336 2.511 1.00 97.19 169 LEU A O 1
ATOM 1295 N N . GLN A 1 170 ? 18.576 5.451 1.070 1.00 97.81 170 GLN A N 1
ATOM 1296 C CA . GLN A 1 170 ? 19.809 4.695 1.315 1.00 97.81 170 GLN A CA 1
ATOM 1297 C C . GLN A 1 170 ? 19.648 3.190 1.023 1.00 97.81 170 GLN A C 1
ATOM 1299 O O . GLN A 1 170 ? 20.113 2.336 1.779 1.00 97.81 170 GLN A O 1
ATOM 1304 N N . ARG A 1 171 ? 18.988 2.868 -0.097 1.00 97.31 171 ARG A N 1
ATOM 1305 C CA . ARG A 1 171 ? 18.728 1.513 -0.617 1.00 97.31 171 ARG A CA 1
ATOM 1306 C C . ARG A 1 171 ? 19.555 1.259 -1.892 1.00 97.31 171 ARG A C 1
ATOM 1308 O O . ARG A 1 171 ? 19.001 1.266 -2.994 1.00 97.31 171 ARG A O 1
ATOM 1315 N N . PRO A 1 172 ? 20.890 1.100 -1.799 1.00 96.19 172 PRO A N 1
ATOM 1316 C CA . PRO A 1 172 ? 21.750 0.975 -2.980 1.00 96.19 172 PRO A CA 1
ATOM 1317 C C . PRO A 1 172 ? 21.468 -0.292 -3.800 1.00 96.19 172 PRO A C 1
ATOM 1319 O O . PRO A 1 172 ? 21.649 -0.292 -5.013 1.00 96.19 172 PRO A O 1
ATOM 1322 N N . ASP A 1 173 ? 20.997 -1.352 -3.148 1.00 96.75 173 ASP A N 1
ATOM 1323 C CA . ASP A 1 173 ? 20.555 -2.599 -3.767 1.00 96.75 173 ASP A CA 1
ATOM 1324 C C . ASP A 1 173 ? 19.361 -2.395 -4.708 1.00 96.75 173 ASP A C 1
ATOM 1326 O O . ASP A 1 173 ? 19.321 -3.002 -5.774 1.00 96.75 173 ASP A O 1
ATOM 1330 N N . LEU A 1 174 ? 18.428 -1.508 -4.348 1.00 98.19 174 LEU A N 1
ATOM 1331 C CA . LEU A 1 174 ? 17.299 -1.141 -5.203 1.00 98.19 174 LEU A CA 1
ATOM 1332 C C . LEU A 1 174 ? 17.699 -0.130 -6.267 1.00 98.19 174 LEU A C 1
ATOM 1334 O O . LEU A 1 174 ? 17.260 -0.249 -7.404 1.00 98.19 174 LEU A O 1
ATOM 1338 N N . ALA A 1 175 ? 18.546 0.845 -5.924 1.00 97.81 175 ALA A N 1
ATOM 1339 C CA . ALA A 1 175 ? 19.023 1.838 -6.885 1.00 97.81 175 ALA A CA 1
ATOM 1340 C C . ALA A 1 175 ? 19.732 1.181 -8.084 1.00 97.81 175 ALA A C 1
ATOM 1342 O O . ALA A 1 175 ? 19.544 1.624 -9.213 1.00 97.81 175 ALA A O 1
ATOM 1343 N N . ALA A 1 176 ? 20.473 0.095 -7.840 1.00 97.75 176 ALA A N 1
ATOM 1344 C CA . ALA A 1 176 ? 21.170 -0.679 -8.866 1.00 97.75 176 ALA A CA 1
ATOM 1345 C C . ALA A 1 176 ? 20.244 -1.470 -9.813 1.00 97.75 176 ALA A C 1
ATOM 1347 O O . ALA A 1 176 ? 20.716 -2.011 -10.807 1.00 97.75 176 ALA A O 1
ATOM 1348 N N . LEU A 1 177 ? 18.941 -1.576 -9.524 1.00 97.88 177 LEU A N 1
ATOM 1349 C CA . LEU A 1 177 ? 17.977 -2.247 -10.410 1.00 97.88 177 LEU A CA 1
ATOM 1350 C C . LEU A 1 177 ? 17.531 -1.369 -11.587 1.00 97.88 177 LEU A C 1
ATOM 1352 O O . LEU A 1 177 ? 16.838 -1.860 -12.471 1.00 97.88 177 LEU A O 1
ATOM 1356 N N . PHE A 1 178 ? 17.898 -0.087 -11.580 1.00 95.81 178 PHE A N 1
ATOM 1357 C CA . PHE A 1 178 ? 17.497 0.904 -12.581 1.00 95.81 178 PHE A CA 1
ATOM 1358 C C . PHE A 1 178 ? 18.647 1.324 -13.512 1.00 95.81 178 PHE A C 1
ATOM 1360 O O . PHE A 1 178 ? 18.506 2.321 -14.223 1.00 95.81 178 PHE A O 1
ATOM 1367 N N . ASP A 1 179 ? 19.785 0.628 -13.444 1.00 84.62 179 ASP A N 1
ATOM 1368 C CA . ASP A 1 179 ? 20.987 0.898 -14.245 1.00 84.62 179 ASP A CA 1
ATOM 1369 C C . ASP A 1 179 ? 21.041 0.045 -15.531 1.00 84.62 179 ASP A C 1
ATOM 1371 O O . ASP A 1 179 ? 20.468 -1.071 -15.548 1.00 84.62 179 ASP A O 1
#

pLDDT: mean 97.63, std 2.47, range [75.44, 98.88]

Secondary structure (DSSP, 8-state):
-HHHHHHHHHTTT-HHHHHHHHHH-GGGGG---TTS--HHHHHHHTT-HHHHHHHHTTT----HHHHHHTT-HHHHHHHHHH-GGGGG-B-GGG-BHHHHHHHHT-HHHHHHHHHTT--TT---SS--HHHHHHHHT-HHHHHHHHHTT--TTS--TTS--HHHHHHHTT-HHHHGGG-

Radius of gyration: 16.08 Å; chains: 1; bounding box: 39×31×45 Å